Protein AF-A0A9E0TAQ1-F1 (afdb_monomer_lite)

Sequence (108 aa):
MQKINAHRVGAALPAQNSLDLLHLAQAAIAYAQAVAVTGHCKDVLKAGFLAWRTEADNHECIKRGSVEWAAMMAATADEYRRLRNAKSREYRAQKKLLALAKQWEGAR

Radius of gyration: 26.07 Å; chains: 1; bounding box: 50×22×91 Å

Structure (mmCIF, N/CA/C/O backbone):
data_AF-A0A9E0TAQ1-F1
#
_entry.id   AF-A0A9E0TAQ1-F1
#
loop_
_atom_site.group_PDB
_atom_site.id
_atom_site.type_symbol
_atom_site.label_atom_id
_atom_site.label_alt_id
_atom_site.label_comp_id
_atom_site.label_asym_id
_atom_site.label_entity_id
_atom_site.label_seq_id
_atom_site.pdbx_PDB_ins_code
_atom_site.Cartn_x
_atom_site.Cartn_y
_atom_site.Cartn_z
_atom_site.occupancy
_atom_site.B_iso_or_equiv
_atom_site.auth_seq_id
_atom_site.auth_comp_id
_atom_site.auth_asym_id
_atom_site.auth_atom_id
_atom_site.pdbx_PDB_model_num
ATOM 1 N N . MET A 1 1 ? -23.518 -13.662 65.469 1.00 38.94 1 MET A N 1
ATOM 2 C CA . MET A 1 1 ? -24.503 -13.785 64.372 1.00 38.94 1 MET A CA 1
ATOM 3 C C . MET A 1 1 ? -24.370 -12.569 63.465 1.00 38.94 1 MET A C 1
ATOM 5 O O . MET A 1 1 ? -24.670 -11.464 63.897 1.00 38.94 1 MET A O 1
ATOM 9 N N . GLN A 1 2 ? -23.785 -12.754 62.279 1.00 38.03 2 GLN A N 1
ATOM 10 C CA . GLN A 1 2 ? -23.486 -11.680 61.324 1.00 38.03 2 GLN A CA 1
ATOM 11 C C . GLN A 1 2 ? -24.741 -11.289 60.531 1.00 38.03 2 GLN A C 1
ATOM 13 O O . GLN A 1 2 ? -25.485 -12.151 60.071 1.00 38.03 2 GLN A O 1
ATOM 18 N N . LYS A 1 3 ? -24.959 -9.978 60.385 1.00 40.50 3 LYS A N 1
ATOM 19 C CA . LYS A 1 3 ? -26.002 -9.381 59.546 1.00 40.50 3 LYS A CA 1
ATOM 20 C C . LYS A 1 3 ? -25.582 -9.511 58.080 1.00 40.50 3 LYS A C 1
ATOM 22 O O . LYS A 1 3 ? -24.545 -8.974 57.698 1.00 40.50 3 LYS A O 1
ATOM 27 N N . ILE A 1 4 ? -26.373 -10.206 57.268 1.00 46.34 4 ILE A N 1
ATOM 28 C CA . ILE A 1 4 ? -26.193 -10.232 55.813 1.00 46.34 4 ILE A CA 1
ATOM 29 C C . ILE A 1 4 ? -26.757 -8.913 55.276 1.00 46.34 4 ILE A C 1
ATOM 31 O O . ILE A 1 4 ? -27.969 -8.747 55.160 1.00 46.34 4 ILE A O 1
ATOM 35 N N . ASN A 1 5 ? -25.873 -7.954 55.000 1.00 43.88 5 ASN A N 1
ATOM 36 C CA . ASN A 1 5 ? -26.225 -6.756 54.246 1.00 43.88 5 ASN A CA 1
ATOM 37 C C . ASN A 1 5 ? -26.383 -7.137 52.772 1.00 43.88 5 ASN A C 1
ATOM 39 O O . ASN A 1 5 ? -25.420 -7.518 52.106 1.00 43.88 5 ASN A O 1
ATOM 43 N N . ALA A 1 6 ? -27.603 -6.997 52.263 1.00 48.62 6 ALA A N 1
ATOM 44 C CA . ALA A 1 6 ? -27.854 -6.837 50.842 1.00 48.62 6 ALA A CA 1
ATOM 45 C C . ALA A 1 6 ? -27.083 -5.606 50.344 1.00 48.62 6 ALA A C 1
ATOM 47 O O . ALA A 1 6 ? -27.262 -4.550 50.929 1.00 48.62 6 ALA A O 1
ATOM 48 N N . HIS A 1 7 ? -26.228 -5.744 49.323 1.00 43.34 7 HIS A N 1
ATOM 49 C CA . HIS A 1 7 ? -25.909 -4.720 48.311 1.00 43.34 7 HIS A CA 1
ATOM 50 C C . HIS A 1 7 ? -24.798 -5.214 47.369 1.00 43.34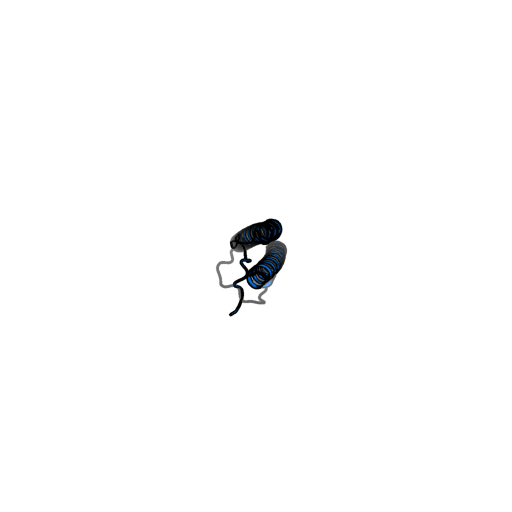 7 HIS A C 1
ATOM 52 O O . HIS A 1 7 ? -23.622 -5.204 47.722 1.00 43.34 7 HIS A O 1
ATOM 58 N N . ARG A 1 8 ? -25.188 -5.597 46.150 1.00 44.56 8 ARG A N 1
ATOM 59 C CA . ARG A 1 8 ? -24.536 -5.297 44.854 1.00 44.56 8 ARG A CA 1
ATOM 60 C C . ARG A 1 8 ? -25.338 -6.059 43.798 1.00 44.56 8 ARG A C 1
ATOM 62 O O . ARG A 1 8 ? -25.162 -7.252 43.615 1.00 44.56 8 ARG A O 1
ATOM 69 N N . VAL A 1 9 ? -26.469 -5.487 43.388 1.00 43.84 9 VAL A N 1
ATOM 70 C CA . VAL A 1 9 ? -26.558 -4.608 42.206 1.00 43.84 9 VAL A CA 1
ATOM 71 C C . VAL A 1 9 ? -26.159 -5.406 40.973 1.00 43.84 9 VAL A C 1
ATOM 73 O O . VAL A 1 9 ? -24.997 -5.770 40.814 1.00 43.84 9 VAL A O 1
ATOM 76 N N . GLY A 1 10 ? -27.164 -5.689 40.142 1.00 38.94 10 GLY A N 1
ATOM 77 C CA . GLY A 1 10 ? -27.000 -6.349 38.860 1.00 38.94 10 GLY A CA 1
ATOM 78 C C . GLY A 1 10 ? -25.819 -5.766 38.101 1.00 38.94 10 GLY A C 1
ATOM 79 O O . GLY A 1 10 ? -25.676 -4.548 37.990 1.00 38.94 10 GLY A O 1
ATOM 80 N N . ALA A 1 11 ? -24.973 -6.658 37.596 1.00 43.12 11 ALA A N 1
ATOM 81 C CA . ALA A 1 11 ? -23.981 -6.315 36.602 1.00 43.12 11 ALA A CA 1
ATOM 82 C C . ALA A 1 11 ? -24.739 -5.887 35.341 1.00 43.12 11 ALA A C 1
ATOM 84 O O . ALA A 1 11 ? -25.001 -6.683 34.442 1.00 43.12 11 ALA A O 1
ATOM 85 N N . ALA A 1 12 ? -25.130 -4.614 35.296 1.00 42.78 12 ALA A N 1
ATOM 86 C CA . ALA A 1 12 ? -25.193 -3.904 34.042 1.00 42.78 12 ALA A CA 1
ATOM 87 C C . ALA A 1 12 ? -23.830 -4.152 33.394 1.00 42.78 12 ALA A C 1
ATOM 89 O O . ALA A 1 12 ? -22.814 -3.682 33.908 1.00 42.78 12 ALA A O 1
ATOM 90 N N . LEU A 1 13 ? -23.810 -4.979 32.343 1.00 48.59 13 LEU A N 1
ATOM 91 C CA . LEU A 1 13 ? -22.708 -5.033 31.390 1.00 48.59 13 LEU A CA 1
ATOM 92 C C . LEU A 1 13 ? -22.311 -3.583 31.162 1.00 48.59 13 LEU A C 1
ATOM 94 O O . LEU A 1 13 ? -23.164 -2.808 30.713 1.00 48.59 13 LEU A O 1
ATOM 98 N N . PRO A 1 14 ? -21.111 -3.165 31.576 1.00 47.47 14 PRO A N 1
ATOM 99 C CA . PRO A 1 14 ? -20.819 -1.764 31.523 1.00 47.47 14 PRO A CA 1
ATOM 100 C C . PRO A 1 14 ? -20.840 -1.394 30.049 1.00 47.47 14 PRO A C 1
ATOM 102 O O . PRO A 1 14 ? -20.149 -1.980 29.213 1.00 47.47 14 PRO A O 1
ATOM 105 N N . ALA A 1 15 ? -21.680 -0.421 29.733 1.00 50.25 15 ALA A N 1
ATOM 106 C CA . ALA A 1 15 ? -21.520 0.429 28.579 1.00 50.25 15 ALA A CA 1
ATOM 107 C C . ALA A 1 15 ? -20.169 1.161 28.721 1.00 50.25 15 ALA A C 1
ATOM 109 O O . ALA A 1 15 ? -20.122 2.356 29.000 1.00 50.25 15 ALA A O 1
ATOM 110 N N . GLN A 1 16 ? -19.059 0.426 28.612 1.00 59.34 16 GLN A N 1
ATOM 111 C CA . GLN A 1 16 ? -17.695 0.924 28.723 1.00 59.34 16 GLN A CA 1
ATOM 112 C C . GLN A 1 16 ? -17.397 1.642 27.393 1.00 59.34 16 GLN A C 1
ATOM 114 O O . GLN A 1 16 ? -16.919 1.054 26.429 1.00 59.34 16 GLN A O 1
ATOM 119 N N . ASN A 1 17 ? -17.866 2.895 27.347 1.00 70.12 17 ASN A N 1
ATOM 120 C CA . ASN A 1 17 ? -17.768 3.922 26.308 1.00 70.12 17 ASN A CA 1
ATOM 121 C C . ASN A 1 17 ? -18.063 3.483 24.864 1.00 70.12 17 ASN A C 1
ATOM 123 O O . ASN A 1 17 ? -17.183 3.090 24.100 1.00 70.12 17 ASN A O 1
ATOM 127 N N . SER A 1 18 ? -19.299 3.732 24.417 1.00 80.06 18 SER A N 1
ATOM 128 C CA . SER A 1 18 ? -19.668 3.740 22.989 1.00 80.06 18 SER A CA 1
ATOM 129 C C . SER A 1 18 ? -18.722 4.591 22.127 1.00 80.06 18 SER A C 1
ATOM 131 O O . SER A 1 18 ? -18.518 4.288 20.952 1.00 80.06 18 SER A O 1
ATOM 133 N N . LEU A 1 19 ? -18.102 5.616 22.721 1.00 87.50 19 LEU A N 1
ATOM 134 C CA . LEU A 1 19 ? -17.076 6.450 22.102 1.00 87.50 19 LEU A CA 1
ATOM 135 C C . LEU A 1 19 ? -15.785 5.680 21.772 1.00 87.50 19 LEU A C 1
ATOM 137 O O . LEU A 1 19 ? -15.229 5.865 20.692 1.00 87.50 19 LEU A O 1
ATOM 141 N N . ASP A 1 20 ? -15.328 4.787 22.650 1.00 86.25 20 ASP A N 1
ATOM 142 C CA . ASP A 1 20 ? -14.116 3.991 22.419 1.00 86.25 20 ASP A CA 1
ATOM 143 C C . ASP A 1 20 ? -14.354 2.948 21.324 1.00 86.25 20 ASP A C 1
ATOM 145 O O . ASP A 1 20 ? -13.519 2.768 20.433 1.00 86.25 20 ASP A O 1
ATOM 149 N N . LEU A 1 21 ? -15.545 2.337 21.314 1.00 88.62 21 LEU A N 1
ATOM 150 C CA . LEU A 1 21 ? -15.970 1.447 20.233 1.00 88.62 21 LEU A CA 1
ATOM 151 C C . LEU A 1 21 ? -16.078 2.192 18.893 1.00 88.62 21 LEU A C 1
ATOM 153 O O . LEU A 1 21 ? -15.653 1.669 17.861 1.00 88.62 21 LEU A O 1
ATOM 157 N N . LEU A 1 22 ? -16.595 3.425 18.899 1.00 92.81 22 LEU A N 1
ATOM 158 C CA . LEU A 1 22 ? -16.659 4.272 17.709 1.00 92.81 22 LEU A CA 1
ATOM 159 C C . LEU A 1 22 ? -15.257 4.608 17.182 1.00 92.81 22 LEU A C 1
ATOM 161 O O . LEU A 1 22 ? -15.006 4.462 15.985 1.00 92.81 22 LEU A O 1
ATOM 165 N N . HIS A 1 23 ? -14.329 5.013 18.052 1.00 93.31 23 HIS A N 1
ATOM 166 C CA . HIS A 1 23 ? -12.944 5.289 17.664 1.00 93.31 23 HIS A CA 1
ATOM 167 C C . HIS A 1 23 ? -12.243 4.050 17.099 1.00 93.31 23 HIS A C 1
ATOM 169 O O . HIS A 1 23 ? -11.509 4.152 16.110 1.00 93.31 23 HIS A O 1
ATOM 175 N N . LEU A 1 24 ? -12.489 2.876 17.688 1.00 94.44 24 LEU A N 1
ATOM 176 C CA . LEU A 1 24 ? -11.963 1.609 17.192 1.00 94.44 24 LEU A CA 1
ATOM 177 C C . LEU A 1 24 ? -12.519 1.283 15.797 1.00 94.44 24 LEU A C 1
ATOM 179 O O . LEU A 1 24 ? -11.748 0.970 14.888 1.00 94.44 24 LEU A O 1
ATOM 183 N N . ALA A 1 25 ? -13.831 1.429 15.596 1.00 95.56 25 ALA A N 1
ATOM 184 C CA . ALA A 1 25 ? -14.480 1.211 14.304 1.00 95.56 25 ALA A CA 1
ATOM 185 C C . ALA A 1 25 ? -13.954 2.172 13.224 1.00 95.56 25 ALA A C 1
ATOM 187 O O . ALA A 1 25 ? -13.613 1.748 12.119 1.00 95.56 25 ALA A O 1
ATOM 188 N N . GLN A 1 26 ? -13.803 3.458 13.549 1.00 97.56 26 GLN A N 1
ATOM 189 C CA . GLN A 1 26 ? -13.221 4.450 12.642 1.00 97.56 26 GLN A CA 1
ATOM 190 C C . GLN A 1 26 ? -11.773 4.105 12.268 1.00 97.56 26 GLN A C 1
ATOM 192 O O . GLN A 1 26 ? -11.388 4.227 11.104 1.00 97.56 26 GLN A O 1
ATOM 197 N N . ALA A 1 27 ? -10.966 3.640 13.227 1.00 97.69 27 ALA A N 1
ATOM 198 C CA . ALA A 1 27 ? -9.600 3.203 12.955 1.00 97.69 27 ALA A CA 1
ATOM 199 C C . ALA A 1 27 ? -9.552 1.952 12.064 1.00 97.69 27 ALA A C 1
ATOM 201 O O . ALA A 1 27 ? -8.690 1.867 11.187 1.00 97.69 27 ALA A O 1
ATOM 202 N N . ALA A 1 28 ? -10.488 1.015 12.240 1.00 98.00 28 ALA A N 1
ATOM 203 C CA . ALA A 1 28 ? -10.604 -0.172 11.398 1.00 98.00 28 ALA A CA 1
ATOM 204 C C . ALA A 1 28 ? -10.960 0.193 9.948 1.00 98.00 28 ALA A C 1
ATOM 206 O O . ALA A 1 28 ? -10.307 -0.285 9.020 1.00 98.00 28 ALA A O 1
ATOM 207 N N . ILE A 1 29 ? -11.921 1.104 9.749 1.00 98.38 29 ILE A N 1
ATOM 208 C CA . ILE A 1 29 ? -12.286 1.623 8.420 1.00 98.38 29 ILE A CA 1
ATOM 209 C C . ILE A 1 29 ? -11.087 2.322 7.769 1.00 98.38 29 ILE A C 1
ATOM 211 O O . ILE A 1 29 ? -10.757 2.036 6.619 1.00 98.38 29 ILE A O 1
ATOM 215 N N . ALA A 1 30 ? -10.395 3.194 8.508 1.00 98.06 30 ALA A N 1
ATOM 216 C CA . ALA A 1 30 ? -9.224 3.903 7.997 1.00 98.06 30 ALA A CA 1
ATOM 217 C C . ALA A 1 30 ? -8.091 2.942 7.595 1.00 98.06 30 ALA A C 1
ATOM 219 O O . ALA A 1 30 ? -7.426 3.152 6.579 1.00 98.06 30 ALA A O 1
ATOM 220 N N . TYR A 1 31 ? -7.876 1.870 8.363 1.00 98.44 31 TYR A N 1
ATOM 221 C CA . TYR A 1 31 ? -6.910 0.834 8.008 1.00 98.44 31 TYR A CA 1
ATOM 222 C C . TYR A 1 31 ? -7.327 0.072 6.745 1.00 98.44 31 TYR A C 1
ATOM 224 O O . TYR A 1 31 ? -6.515 -0.057 5.830 1.00 98.44 31 TYR A O 1
ATOM 232 N N . ALA A 1 32 ? -8.588 -0.358 6.642 1.00 98.50 32 ALA A N 1
ATOM 233 C CA . ALA A 1 32 ? -9.099 -1.051 5.459 1.00 98.50 32 ALA A CA 1
ATOM 234 C C . ALA A 1 32 ? -8.964 -0.197 4.184 1.00 98.50 32 ALA A C 1
ATOM 236 O O . ALA A 1 32 ? -8.500 -0.680 3.151 1.00 98.50 32 ALA A O 1
ATOM 237 N N . GLN A 1 33 ? -9.285 1.097 4.271 1.00 98.50 33 GLN A N 1
ATOM 238 C CA . GLN A 1 33 ? -9.079 2.049 3.178 1.00 98.50 33 GLN A CA 1
ATOM 239 C C . GLN A 1 33 ? -7.598 2.174 2.802 1.00 98.50 33 GLN A C 1
ATOM 241 O O . GLN A 1 33 ? -7.259 2.164 1.619 1.00 98.50 33 GLN A O 1
ATOM 246 N N . ALA A 1 34 ? -6.699 2.255 3.786 1.00 98.12 34 ALA A N 1
ATOM 247 C CA . ALA A 1 34 ? -5.266 2.337 3.522 1.00 98.12 34 ALA A CA 1
ATOM 248 C C . ALA A 1 34 ? -4.725 1.071 2.832 1.00 98.12 34 ALA A C 1
ATOM 250 O O . ALA A 1 34 ? -3.931 1.189 1.901 1.00 98.12 34 ALA A O 1
ATOM 251 N N . VAL A 1 35 ? -5.196 -0.118 3.227 1.00 98.50 35 VAL A N 1
ATOM 252 C CA . VAL A 1 35 ? -4.865 -1.394 2.566 1.00 98.50 35 VAL A CA 1
ATOM 253 C C . VAL A 1 35 ? -5.334 -1.393 1.110 1.00 98.50 35 VAL A C 1
ATOM 255 O O . VAL A 1 35 ? -4.553 -1.734 0.219 1.00 98.50 35 VAL A O 1
ATOM 258 N N . ALA A 1 36 ? -6.572 -0.962 0.847 1.00 98.38 36 ALA A N 1
ATOM 259 C CA . ALA A 1 36 ? -7.109 -0.873 -0.510 1.00 98.38 36 ALA A CA 1
ATOM 260 C C . ALA A 1 36 ? -6.290 0.089 -1.391 1.00 98.38 36 ALA A C 1
ATOM 262 O O . ALA A 1 36 ? -5.927 -0.254 -2.516 1.00 98.38 36 ALA A O 1
ATOM 263 N N . VAL A 1 37 ? -5.917 1.259 -0.858 1.00 98.12 37 VAL A N 1
ATOM 264 C CA . VAL A 1 37 ? -5.058 2.229 -1.559 1.00 98.12 37 VAL A CA 1
ATOM 265 C C . VAL A 1 37 ? -3.675 1.645 -1.847 1.00 98.12 37 VAL A C 1
ATOM 267 O O . VAL A 1 37 ? -3.175 1.792 -2.961 1.00 98.12 37 VAL A O 1
ATOM 270 N N . THR A 1 38 ? -3.049 0.955 -0.888 1.00 98.06 38 THR A N 1
ATOM 271 C CA . THR A 1 38 ? -1.769 0.276 -1.134 1.00 98.06 38 THR A CA 1
ATOM 272 C C . THR A 1 38 ? -1.902 -0.787 -2.223 1.00 98.06 38 THR A C 1
ATOM 274 O O . THR A 1 38 ? -1.007 -0.893 -3.063 1.00 98.06 38 THR A O 1
ATOM 277 N N . GLY A 1 39 ? -2.990 -1.564 -2.218 1.00 98.12 39 GLY A N 1
ATOM 278 C CA . GLY A 1 39 ? -3.310 -2.533 -3.268 1.00 98.12 39 GLY A CA 1
ATOM 279 C C . GLY A 1 39 ? -3.350 -1.871 -4.642 1.00 98.12 39 GLY A C 1
ATOM 280 O O . GLY A 1 39 ? -2.550 -2.210 -5.509 1.00 98.12 39 GLY A O 1
ATOM 281 N N . HIS A 1 40 ? -4.159 -0.822 -4.780 1.00 97.88 40 HIS A N 1
ATOM 282 C CA . HIS A 1 40 ? -4.255 -0.048 -6.014 1.00 97.88 40 HIS A CA 1
ATOM 283 C C . HIS A 1 40 ? -2.899 0.520 -6.471 1.00 97.88 40 HIS A C 1
ATOM 285 O O . HIS A 1 40 ? -2.542 0.413 -7.641 1.00 97.88 40 HIS A O 1
ATOM 291 N N . CYS A 1 41 ? -2.083 1.069 -5.562 1.00 97.38 41 CYS A N 1
ATOM 292 C CA . CYS A 1 41 ? -0.747 1.559 -5.919 1.00 97.38 41 CYS A CA 1
ATOM 293 C C . CYS A 1 41 ? 0.192 0.451 -6.426 1.00 97.38 41 CYS A C 1
ATOM 295 O O . CYS A 1 41 ? 1.049 0.732 -7.263 1.00 97.38 41 CYS A O 1
ATOM 297 N N . LYS A 1 42 ? 0.065 -0.791 -5.935 1.00 97.12 42 LYS A N 1
ATOM 298 C CA . LYS A 1 42 ? 0.836 -1.931 -6.463 1.00 97.12 42 LYS A CA 1
ATOM 299 C C . LYS A 1 42 ? 0.404 -2.267 -7.887 1.00 97.12 42 LYS A C 1
ATOM 301 O O . LYS A 1 42 ? 1.271 -2.507 -8.724 1.00 97.12 42 LYS A O 1
ATOM 306 N N . ASP A 1 43 ? -0.897 -2.253 -8.154 1.00 97.69 43 ASP A N 1
ATOM 307 C CA . ASP A 1 43 ? -1.434 -2.550 -9.484 1.00 97.69 43 ASP A CA 1
ATOM 308 C C . ASP A 1 43 ? -1.017 -1.485 -10.500 1.00 97.69 43 ASP A C 1
ATOM 310 O O . ASP A 1 43 ? -0.542 -1.825 -11.582 1.00 97.69 43 ASP A O 1
ATOM 314 N N . VAL A 1 44 ? -1.082 -0.204 -10.122 1.00 96.50 44 VAL A N 1
ATOM 315 C CA . VAL A 1 44 ? -0.600 0.908 -10.957 1.00 96.50 44 VAL A CA 1
ATOM 316 C C . VAL A 1 44 ? 0.900 0.787 -11.233 1.00 96.50 44 VAL A C 1
ATOM 318 O O . VAL A 1 44 ? 1.312 0.917 -12.381 1.00 96.50 44 VAL A O 1
ATOM 321 N N . LEU A 1 45 ? 1.722 0.475 -10.223 1.00 94.94 45 LEU A N 1
ATOM 322 C CA . LEU A 1 45 ? 3.159 0.257 -10.427 1.00 94.94 45 LEU A CA 1
ATOM 323 C C . LEU A 1 45 ? 3.428 -0.916 -11.384 1.00 94.94 45 LEU A C 1
ATOM 325 O O . LEU A 1 45 ? 4.288 -0.819 -12.257 1.00 94.94 45 LEU A O 1
ATOM 329 N N . LYS A 1 46 ? 2.686 -2.020 -11.241 1.00 94.25 46 LYS A N 1
ATOM 330 C CA . LYS A 1 46 ? 2.792 -3.176 -12.139 1.00 94.25 46 LYS A CA 1
ATOM 331 C C . LYS A 1 46 ? 2.402 -2.804 -13.571 1.00 94.25 46 LYS A C 1
ATOM 333 O O . LYS A 1 46 ? 3.088 -3.219 -14.500 1.00 94.25 46 LYS A O 1
ATOM 338 N N . ALA A 1 47 ? 1.338 -2.024 -13.749 1.00 94.06 47 ALA A N 1
ATOM 339 C CA . ALA A 1 47 ? 0.912 -1.544 -15.058 1.00 94.06 47 ALA A CA 1
ATOM 340 C C . ALA A 1 47 ? 1.962 -0.617 -15.693 1.00 94.06 47 ALA A C 1
ATOM 342 O O . ALA A 1 47 ? 2.341 -0.844 -16.838 1.00 94.06 47 ALA A O 1
ATOM 343 N N . GLY A 1 48 ? 2.497 0.352 -14.940 1.00 92.25 48 GLY A N 1
ATOM 344 C CA . GLY A 1 48 ? 3.555 1.251 -15.419 1.00 92.25 48 GLY A CA 1
ATOM 345 C C . GLY A 1 48 ? 4.822 0.501 -15.830 1.00 92.25 48 GLY A C 1
ATOM 346 O O . GLY A 1 48 ? 5.399 0.772 -16.879 1.00 92.25 48 GLY A O 1
ATOM 347 N N . PHE A 1 49 ? 5.207 -0.521 -15.063 1.00 91.69 49 PHE A N 1
ATOM 348 C CA . PHE A 1 49 ? 6.312 -1.401 -15.428 1.00 91.69 49 PHE A CA 1
ATOM 349 C C . PHE A 1 49 ? 6.073 -2.158 -16.742 1.00 91.69 49 PHE A C 1
ATOM 351 O O . PHE A 1 49 ? 6.974 -2.239 -17.572 1.00 91.69 49 PHE A O 1
ATOM 358 N N . LEU A 1 50 ? 4.874 -2.716 -16.939 1.00 92.00 50 LEU A N 1
ATOM 359 C CA . LEU A 1 50 ? 4.529 -3.425 -18.175 1.00 92.00 50 LEU A CA 1
ATOM 360 C C . LEU A 1 50 ? 4.476 -2.484 -19.386 1.00 92.00 50 LEU A C 1
ATOM 362 O O . LEU A 1 50 ? 4.927 -2.876 -20.462 1.00 92.00 50 LEU A O 1
ATOM 366 N N . ALA A 1 51 ? 3.972 -1.260 -19.209 1.00 91.56 51 ALA A N 1
ATOM 367 C CA . ALA A 1 51 ? 3.946 -0.242 -20.257 1.00 91.56 51 ALA A CA 1
ATOM 368 C C . ALA A 1 51 ? 5.369 0.132 -20.690 1.00 91.56 51 ALA A C 1
ATOM 370 O O . ALA A 1 51 ? 5.718 -0.060 -21.852 1.00 91.56 51 ALA A O 1
ATOM 371 N N . TRP A 1 52 ? 6.224 0.517 -19.734 1.00 92.00 52 TRP A N 1
ATOM 372 C CA . TRP A 1 52 ? 7.630 0.830 -20.006 1.00 92.00 52 TRP A CA 1
ATOM 373 C C . TRP A 1 52 ? 8.351 -0.333 -20.697 1.00 92.00 52 TRP A C 1
ATOM 375 O O . TRP A 1 52 ? 9.090 -0.137 -21.656 1.00 92.00 52 TRP A O 1
ATOM 385 N N . ARG A 1 53 ? 8.107 -1.566 -20.242 1.00 90.81 53 ARG A N 1
ATOM 386 C CA . ARG A 1 53 ? 8.721 -2.762 -20.821 1.00 90.81 53 ARG A CA 1
ATOM 387 C C . ARG A 1 53 ? 8.326 -2.981 -22.284 1.00 90.81 53 ARG A C 1
ATOM 389 O O . ARG A 1 53 ? 9.163 -3.400 -23.077 1.00 90.81 53 ARG A O 1
ATOM 396 N N . THR A 1 54 ? 7.060 -2.734 -22.607 1.00 90.44 54 THR A N 1
ATOM 397 C CA . THR A 1 54 ? 6.525 -2.871 -23.969 1.00 90.44 54 THR A CA 1
ATOM 398 C C . THR A 1 54 ? 7.114 -1.804 -24.887 1.00 90.44 54 THR A C 1
ATOM 400 O O . THR A 1 54 ? 7.509 -2.113 -26.002 1.00 90.44 54 THR A O 1
ATOM 403 N N . GLU A 1 55 ? 7.232 -0.564 -24.408 1.00 88.75 55 GLU A N 1
ATOM 404 C CA . GLU A 1 55 ? 7.833 0.539 -25.169 1.00 88.75 55 GLU A CA 1
ATOM 405 C C . GLU A 1 55 ? 9.337 0.348 -25.400 1.00 88.75 55 GLU A C 1
ATOM 407 O O . GLU A 1 55 ? 9.852 0.702 -26.456 1.00 88.75 55 GLU A O 1
ATOM 412 N N . ALA A 1 56 ? 10.041 -0.228 -24.424 1.00 87.50 56 ALA A N 1
ATOM 413 C CA . ALA A 1 56 ? 11.474 -0.491 -24.502 1.00 87.50 56 ALA A CA 1
ATOM 414 C C . ALA A 1 56 ? 11.836 -1.755 -25.307 1.00 87.50 56 ALA A C 1
ATOM 416 O O . ALA A 1 56 ? 13.021 -2.080 -25.375 1.00 87.50 56 ALA A O 1
ATOM 417 N N . ASP A 1 57 ? 10.845 -2.487 -25.839 1.00 86.81 57 ASP A N 1
ATOM 418 C CA . ASP A 1 57 ? 11.004 -3.793 -26.508 1.00 86.81 57 ASP A CA 1
ATOM 419 C C . ASP A 1 57 ? 11.879 -4.780 -25.705 1.00 86.81 57 ASP A C 1
ATOM 421 O O . ASP A 1 57 ? 12.663 -5.568 -26.231 1.00 86.81 57 ASP A O 1
ATOM 425 N N . ASN A 1 58 ? 11.797 -4.697 -24.373 1.00 80.00 58 ASN A N 1
ATOM 426 C CA . ASN A 1 58 ? 12.701 -5.416 -23.485 1.00 80.00 58 ASN A CA 1
ATOM 427 C C . ASN A 1 58 ? 11.985 -6.601 -22.837 1.00 80.00 58 ASN A C 1
ATOM 429 O O . ASN A 1 58 ? 11.249 -6.458 -21.860 1.00 80.00 58 ASN A O 1
ATOM 433 N N . HIS A 1 59 ? 12.206 -7.799 -23.363 1.00 74.50 59 HIS A N 1
ATOM 434 C CA . HIS A 1 59 ? 11.556 -9.017 -22.869 1.00 74.50 59 HIS A CA 1
ATOM 435 C C . HIS A 1 59 ? 12.433 -9.857 -21.934 1.00 74.50 59 HIS A C 1
ATOM 437 O O . HIS A 1 59 ? 11.988 -10.890 -21.429 1.00 74.50 59 HIS A O 1
ATOM 443 N N . GLU A 1 60 ? 13.652 -9.401 -21.652 1.00 80.75 60 GLU A N 1
ATOM 444 C CA . GLU A 1 60 ? 14.618 -10.138 -20.849 1.00 80.75 60 GLU A CA 1
ATOM 445 C C . GLU A 1 60 ? 14.550 -9.799 -19.351 1.00 80.75 60 GLU A C 1
ATOM 447 O O . GLU A 1 60 ? 13.877 -8.872 -18.880 1.00 80.75 60 GLU A O 1
ATOM 452 N N . CYS A 1 61 ? 15.252 -10.607 -18.555 1.00 84.38 61 CYS A N 1
ATOM 453 C CA . CYS A 1 61 ? 15.417 -10.351 -17.133 1.00 84.38 61 CYS A CA 1
ATOM 454 C C . CYS A 1 61 ? 16.306 -9.117 -16.920 1.00 84.38 61 CYS A C 1
ATOM 456 O O . CYS A 1 61 ? 17.490 -9.117 -17.250 1.00 84.38 61 CYS A O 1
ATOM 458 N N . ILE A 1 62 ? 15.749 -8.077 -16.300 1.00 86.44 62 ILE A N 1
ATOM 459 C CA . ILE A 1 62 ? 16.473 -6.832 -16.039 1.00 86.44 62 ILE A CA 1
ATOM 460 C C . ILE A 1 62 ? 17.355 -7.011 -14.805 1.00 86.44 62 ILE A C 1
ATOM 462 O O . ILE A 1 62 ? 16.877 -7.058 -13.666 1.00 86.44 62 ILE A O 1
ATOM 466 N N . LYS A 1 63 ? 18.670 -7.085 -15.023 1.00 90.12 63 LYS A N 1
ATOM 467 C CA . LYS A 1 63 ? 19.650 -7.183 -13.938 1.00 90.12 63 LYS A CA 1
ATOM 468 C C . LYS A 1 63 ? 19.641 -5.905 -13.104 1.00 90.12 63 LYS A C 1
ATOM 470 O O . LYS A 1 63 ? 19.734 -4.802 -13.637 1.00 90.12 63 LYS A O 1
ATOM 475 N N . ARG A 1 64 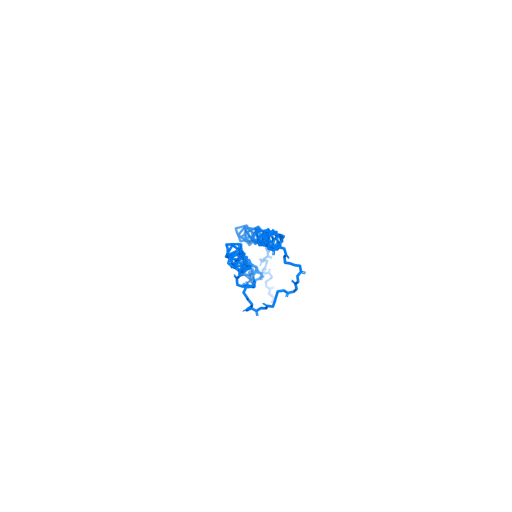? 19.596 -6.035 -11.778 1.00 90.31 64 ARG A N 1
ATOM 476 C CA . ARG A 1 64 ? 19.691 -4.885 -10.869 1.00 90.31 64 ARG A CA 1
ATOM 477 C C . ARG A 1 64 ? 20.976 -4.087 -11.123 1.00 90.31 64 ARG A C 1
ATOM 479 O O . ARG A 1 64 ? 22.050 -4.676 -11.197 1.00 90.31 64 ARG A O 1
ATOM 486 N N . GLY A 1 65 ? 20.857 -2.763 -11.211 1.00 90.75 65 GLY A N 1
ATOM 487 C CA . GLY A 1 65 ? 21.988 -1.858 -11.447 1.00 90.75 65 GLY A CA 1
ATOM 488 C C . GLY A 1 65 ? 22.436 -1.743 -12.909 1.00 90.75 65 GLY A C 1
ATOM 489 O O . GLY A 1 65 ? 23.389 -1.022 -13.177 1.00 90.75 65 GLY A O 1
ATOM 490 N N . SER A 1 66 ? 21.767 -2.425 -13.843 1.00 91.62 66 SER A N 1
ATOM 491 C CA . SER A 1 66 ? 21.941 -2.198 -15.284 1.00 91.62 66 SER A CA 1
ATOM 492 C C . SER A 1 66 ? 21.371 -0.844 -15.727 1.00 91.62 66 SER A C 1
ATOM 494 O O . SER A 1 66 ? 20.640 -0.186 -14.977 1.00 91.62 66 SER A O 1
ATOM 496 N N . VAL A 1 67 ? 21.688 -0.437 -16.959 1.00 91.25 67 VAL A N 1
ATOM 497 C CA . VAL A 1 67 ? 21.149 0.789 -17.570 1.00 91.25 67 VAL A CA 1
ATOM 498 C C . VAL A 1 67 ? 19.632 0.680 -17.720 1.00 91.25 67 VAL A C 1
ATOM 500 O O . VAL A 1 67 ? 18.905 1.609 -17.383 1.00 91.25 67 VAL A O 1
ATOM 503 N N . GLU A 1 68 ? 19.145 -0.491 -18.118 1.00 90.31 68 GLU A N 1
ATOM 504 C CA . GLU A 1 68 ? 17.729 -0.818 -18.263 1.00 90.31 68 GLU A CA 1
ATOM 505 C C . GLU A 1 68 ? 17.018 -0.765 -16.908 1.00 90.31 68 GLU A C 1
ATOM 507 O O . GLU A 1 68 ? 15.909 -0.245 -16.802 1.00 90.31 68 GLU A O 1
ATOM 512 N N . TRP A 1 69 ? 17.674 -1.233 -15.839 1.00 90.12 69 TRP A N 1
ATOM 513 C CA . TRP A 1 69 ? 17.149 -1.107 -14.479 1.00 90.12 69 TRP A CA 1
ATOM 514 C C . TRP A 1 69 ? 17.031 0.355 -14.047 1.00 90.12 69 TRP A C 1
ATOM 516 O O . TRP A 1 69 ? 16.020 0.738 -13.458 1.00 90.12 69 TRP A O 1
ATOM 526 N N . ALA A 1 70 ? 18.037 1.182 -14.341 1.00 92.00 70 ALA A N 1
ATOM 527 C CA . ALA A 1 70 ? 17.993 2.609 -14.036 1.00 92.00 70 ALA A CA 1
ATOM 528 C C . ALA A 1 70 ? 16.896 3.327 -14.841 1.00 92.00 70 ALA A C 1
ATOM 530 O O . ALA A 1 70 ? 16.143 4.115 -14.267 1.00 92.00 70 ALA A O 1
ATOM 531 N N . ALA A 1 71 ? 16.752 3.003 -16.129 1.00 91.56 71 ALA A N 1
ATOM 532 C CA . ALA A 1 71 ? 15.707 3.538 -17.000 1.00 91.56 71 ALA A CA 1
ATOM 533 C C . ALA A 1 71 ? 14.301 3.158 -16.507 1.00 91.56 71 ALA A C 1
ATOM 535 O O . ALA A 1 71 ? 13.442 4.026 -16.369 1.00 91.56 71 ALA A O 1
ATOM 536 N N . MET A 1 72 ? 14.092 1.891 -16.139 1.00 91.50 72 MET A N 1
ATOM 537 C CA . MET A 1 72 ? 12.851 1.406 -15.528 1.00 91.50 72 MET A CA 1
ATOM 538 C C . MET A 1 72 ? 12.530 2.149 -14.225 1.00 91.50 72 MET A C 1
ATOM 540 O O . MET A 1 72 ? 11.400 2.594 -14.015 1.00 91.50 72 MET A O 1
ATOM 544 N N . MET A 1 73 ? 13.515 2.277 -13.328 1.00 92.88 73 MET A N 1
ATOM 545 C CA . MET A 1 73 ? 13.337 2.967 -12.048 1.00 92.88 73 MET A CA 1
ATOM 546 C C . MET A 1 73 ? 13.018 4.452 -12.236 1.00 92.88 73 MET A C 1
ATOM 548 O O . MET A 1 73 ? 12.227 4.989 -11.467 1.00 92.88 73 MET A O 1
ATOM 552 N N . ALA A 1 74 ? 13.608 5.105 -13.241 1.00 92.81 74 ALA A N 1
ATOM 553 C CA . ALA A 1 74 ? 13.300 6.489 -13.586 1.00 92.81 74 ALA A CA 1
ATOM 554 C C . ALA A 1 74 ? 11.877 6.625 -14.147 1.00 92.81 74 ALA A C 1
ATOM 556 O O . ALA A 1 74 ? 11.120 7.475 -13.682 1.00 92.81 74 ALA A O 1
ATOM 557 N N . ALA A 1 75 ? 11.489 5.746 -15.075 1.00 91.75 75 ALA A N 1
ATOM 558 C CA . ALA A 1 75 ? 10.162 5.743 -15.691 1.00 91.75 75 ALA A CA 1
ATOM 559 C C . ALA A 1 75 ? 9.030 5.460 -14.689 1.00 91.75 75 ALA A C 1
ATOM 561 O O . ALA A 1 75 ? 7.931 5.976 -14.849 1.00 91.75 75 ALA A O 1
ATOM 562 N N . THR A 1 76 ? 9.303 4.676 -13.640 1.00 94.12 76 THR A N 1
ATOM 563 C CA . THR A 1 76 ? 8.316 4.289 -12.609 1.00 94.12 76 THR A CA 1
ATOM 564 C C . THR A 1 76 ? 8.5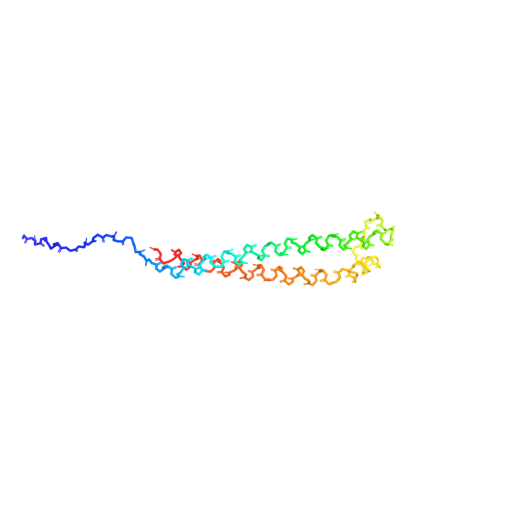17 4.994 -11.260 1.00 94.12 76 THR A C 1
ATOM 566 O O . THR A 1 76 ? 7.976 4.578 -10.227 1.00 94.12 76 THR A O 1
ATOM 569 N N . ALA A 1 77 ? 9.335 6.053 -11.224 1.00 94.69 77 ALA A N 1
ATOM 570 C CA . ALA A 1 77 ? 9.749 6.710 -9.983 1.00 94.69 77 ALA A CA 1
ATOM 571 C C . ALA A 1 77 ? 8.557 7.255 -9.178 1.00 94.69 77 ALA A C 1
ATOM 573 O O . ALA A 1 77 ? 8.514 7.162 -7.943 1.00 94.69 77 ALA A O 1
ATOM 574 N N . ASP A 1 78 ? 7.570 7.800 -9.880 1.00 94.31 78 ASP A N 1
ATOM 575 C CA . ASP A 1 78 ? 6.383 8.402 -9.291 1.00 94.31 78 ASP A CA 1
ATOM 576 C C . ASP A 1 78 ? 5.444 7.351 -8.689 1.00 94.31 78 ASP A C 1
ATOM 578 O O . ASP A 1 78 ? 4.955 7.526 -7.566 1.00 94.31 78 ASP A O 1
ATOM 582 N N . GLU A 1 79 ? 5.246 6.225 -9.371 1.00 94.50 79 GLU A N 1
ATOM 583 C CA . GLU A 1 79 ? 4.485 5.071 -8.893 1.00 94.50 79 GLU A CA 1
ATOM 584 C C . GLU A 1 79 ? 5.138 4.474 -7.646 1.00 94.50 79 GLU A C 1
ATOM 586 O O . GLU A 1 79 ? 4.462 4.229 -6.640 1.00 94.50 79 GLU A O 1
ATOM 591 N N . TYR A 1 80 ? 6.466 4.324 -7.654 1.00 94.94 80 TYR A N 1
ATOM 592 C CA . TYR A 1 80 ? 7.218 3.889 -6.478 1.00 94.94 80 TYR A CA 1
ATOM 593 C C . TYR A 1 80 ? 7.051 4.851 -5.300 1.00 94.94 80 TYR A C 1
ATOM 595 O O . TYR A 1 80 ? 6.819 4.409 -4.167 1.00 94.94 80 TYR A O 1
ATOM 603 N N . ARG A 1 81 ? 7.127 6.167 -5.539 1.00 96.06 81 ARG A N 1
ATOM 604 C CA . ARG A 1 81 ? 6.910 7.187 -4.501 1.00 96.06 81 ARG A CA 1
ATOM 605 C C . ARG A 1 81 ? 5.497 7.097 -3.923 1.00 96.06 81 ARG A C 1
ATOM 607 O O . ARG A 1 81 ? 5.333 7.123 -2.700 1.00 96.06 81 ARG A O 1
ATOM 614 N N . ARG A 1 82 ? 4.477 6.946 -4.774 1.00 96.62 82 ARG A N 1
ATOM 615 C CA . ARG A 1 82 ? 3.074 6.777 -4.355 1.00 96.62 82 ARG A CA 1
ATOM 616 C C . ARG A 1 82 ? 2.892 5.518 -3.511 1.00 96.62 82 ARG A C 1
ATOM 618 O O . ARG A 1 82 ? 2.345 5.612 -2.411 1.00 96.62 82 ARG A O 1
ATOM 625 N N . LEU A 1 83 ? 3.427 4.381 -3.957 1.00 97.19 83 LEU A N 1
ATOM 626 C CA . LEU A 1 83 ? 3.377 3.120 -3.215 1.00 97.19 83 LEU A CA 1
ATOM 627 C C . LEU A 1 83 ? 4.086 3.222 -1.859 1.00 97.19 83 LEU A C 1
ATOM 629 O O . LEU A 1 83 ? 3.562 2.747 -0.851 1.00 97.19 83 LEU A O 1
ATOM 633 N N . ARG A 1 84 ? 5.257 3.868 -1.801 1.00 96.94 84 ARG A N 1
ATOM 634 C CA . ARG A 1 84 ? 5.977 4.096 -0.539 1.00 96.94 84 ARG A CA 1
ATOM 635 C C . ARG A 1 84 ? 5.123 4.894 0.446 1.00 96.94 84 ARG A C 1
ATOM 637 O O . ARG A 1 84 ? 4.982 4.490 1.599 1.00 96.94 84 ARG A O 1
ATOM 644 N N . ASN A 1 85 ? 4.513 5.982 -0.017 1.00 97.56 85 ASN A N 1
ATOM 645 C CA . ASN A 1 85 ? 3.644 6.818 0.810 1.00 97.56 85 ASN A CA 1
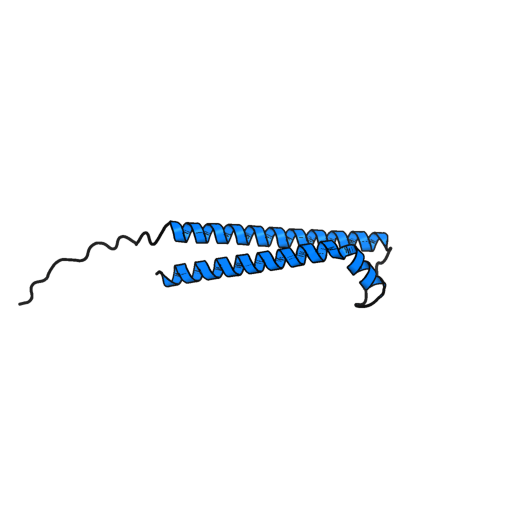ATOM 646 C C . ASN A 1 85 ? 2.377 6.073 1.260 1.00 97.56 85 ASN A C 1
ATOM 648 O O . ASN A 1 85 ? 1.940 6.246 2.399 1.00 97.56 85 ASN A O 1
ATOM 652 N N . ALA A 1 86 ? 1.792 5.238 0.395 1.00 97.69 86 ALA A N 1
ATOM 653 C CA . ALA A 1 86 ? 0.653 4.385 0.736 1.00 97.69 86 ALA A CA 1
ATOM 654 C C . ALA A 1 86 ? 1.017 3.381 1.840 1.00 97.69 86 ALA A C 1
ATOM 656 O O . ALA A 1 86 ? 0.369 3.371 2.884 1.00 97.69 86 ALA A O 1
ATOM 657 N N . LYS A 1 87 ? 2.140 2.661 1.698 1.00 97.81 87 LYS A N 1
ATOM 658 C CA . LYS A 1 87 ? 2.645 1.738 2.729 1.00 97.81 87 LYS A CA 1
ATOM 659 C C . LYS A 1 87 ? 2.903 2.427 4.068 1.00 97.81 87 LYS A C 1
ATOM 661 O O . LYS A 1 87 ? 2.577 1.879 5.117 1.00 97.81 87 LYS A O 1
ATOM 666 N N . SER A 1 88 ? 3.474 3.635 4.061 1.00 97.81 88 SER A N 1
ATOM 667 C CA . SER A 1 88 ? 3.660 4.402 5.300 1.00 97.81 88 SER A CA 1
ATOM 668 C C . SER A 1 88 ? 2.330 4.773 5.963 1.00 97.81 88 SER A C 1
ATOM 670 O O . SER A 1 88 ? 2.235 4.739 7.189 1.00 97.81 88 SER A O 1
ATOM 672 N N . ARG A 1 89 ? 1.300 5.115 5.179 1.00 97.69 89 ARG A N 1
ATOM 673 C CA . ARG A 1 89 ? -0.047 5.398 5.696 1.00 97.69 89 ARG A CA 1
ATOM 674 C C . ARG A 1 89 ? -0.723 4.145 6.244 1.00 97.69 89 ARG A C 1
ATOM 676 O O . ARG A 1 89 ? -1.232 4.197 7.359 1.00 97.69 89 ARG A O 1
ATOM 683 N N . GLU A 1 90 ? -0.654 3.032 5.520 1.00 98.25 90 GLU A N 1
ATOM 684 C CA . GLU A 1 90 ? -1.153 1.728 5.966 1.00 98.25 90 GLU A CA 1
ATOM 685 C C . GLU A 1 90 ? -0.517 1.311 7.294 1.00 98.25 90 GLU A C 1
ATOM 687 O O . GLU A 1 90 ? -1.232 1.006 8.245 1.00 98.25 90 GLU A O 1
ATOM 692 N N . TYR A 1 91 ? 0.811 1.405 7.407 1.00 98.31 91 TYR A N 1
ATOM 693 C CA . TYR A 1 91 ? 1.526 1.099 8.645 1.00 98.31 91 TYR A CA 1
ATOM 694 C C . TYR A 1 91 ? 1.058 1.964 9.823 1.00 98.31 91 TYR A C 1
ATOM 696 O O . TYR A 1 91 ? 0.798 1.455 10.913 1.00 98.31 91 TYR A O 1
ATOM 704 N N . ARG A 1 92 ? 0.919 3.281 9.620 1.00 98.19 92 ARG A N 1
ATOM 705 C CA . ARG A 1 92 ? 0.442 4.197 10.671 1.00 98.19 92 ARG A CA 1
ATOM 706 C C . ARG A 1 92 ? -0.998 3.884 1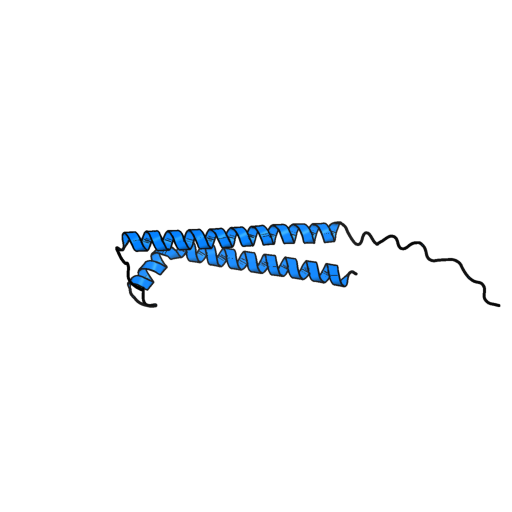1.084 1.00 98.19 92 ARG A C 1
ATOM 708 O O . ARG A 1 92 ? -1.288 3.876 12.279 1.00 98.19 92 ARG A O 1
ATOM 715 N N . ALA A 1 93 ? -1.877 3.594 10.123 1.00 97.94 93 ALA A N 1
ATOM 716 C CA . ALA A 1 93 ? -3.263 3.216 10.391 1.00 97.94 93 ALA A CA 1
ATOM 717 C C . ALA A 1 93 ? -3.346 1.891 11.164 1.00 97.94 93 ALA A C 1
ATOM 719 O O . ALA A 1 93 ? -4.051 1.814 12.168 1.00 97.94 93 ALA A O 1
ATOM 720 N N . GLN A 1 94 ? -2.546 0.894 10.775 1.00 98.31 94 GLN A N 1
ATOM 721 C CA . GLN A 1 94 ? -2.439 -0.381 11.483 1.00 98.31 94 GLN A CA 1
ATOM 722 C C . GLN A 1 94 ? -1.965 -0.183 12.926 1.00 98.31 94 GLN A C 1
ATOM 724 O O . GLN A 1 94 ? -2.560 -0.719 13.858 1.00 98.31 94 GLN A O 1
ATOM 729 N N . LYS A 1 95 ? -0.908 0.613 13.138 1.00 98.12 95 LYS A N 1
ATOM 730 C CA . LYS A 1 95 ? -0.396 0.904 14.485 1.00 98.12 95 LYS A CA 1
ATOM 731 C C . LYS A 1 95 ? -1.437 1.596 15.357 1.00 98.12 95 LYS A C 1
ATOM 733 O O . LYS A 1 95 ? -1.570 1.225 16.520 1.00 98.12 95 LYS A O 1
ATOM 738 N N . LYS A 1 96 ? -2.191 2.550 14.802 1.00 97.00 96 LYS A N 1
ATOM 739 C CA . LYS A 1 96 ? -3.288 3.214 15.515 1.00 97.00 96 LYS A CA 1
ATOM 740 C C . LYS A 1 96 ? -4.393 2.227 15.894 1.00 97.00 96 LYS A C 1
ATOM 742 O O . LYS A 1 96 ? -4.807 2.215 17.048 1.00 97.00 96 LYS A O 1
ATOM 747 N N . LEU A 1 97 ? -4.824 1.383 14.955 1.00 97.44 97 LEU A N 1
ATOM 748 C CA . LEU A 1 97 ? -5.836 0.355 15.202 1.00 97.44 97 LEU A CA 1
ATOM 749 C C . LEU A 1 97 ? -5.406 -0.599 16.324 1.00 97.44 97 LEU A C 1
ATOM 751 O O . LEU A 1 97 ? -6.159 -0.813 17.267 1.00 97.44 97 LEU A O 1
ATOM 755 N N . LEU A 1 98 ? -4.175 -1.115 16.265 1.00 96.75 98 LEU A N 1
ATOM 756 C CA . LEU A 1 98 ? -3.645 -2.019 17.289 1.00 96.75 98 LEU A CA 1
ATOM 757 C C . LEU A 1 98 ? -3.514 -1.347 18.662 1.00 96.75 98 LEU A C 1
ATOM 759 O O . LEU A 1 98 ? -3.729 -1.998 19.679 1.00 96.75 98 LEU A O 1
ATOM 763 N N . ALA A 1 99 ? -3.152 -0.063 18.710 1.00 94.50 99 ALA A N 1
ATOM 764 C CA . ALA A 1 99 ? -3.076 0.677 19.967 1.00 94.50 99 ALA A CA 1
ATOM 765 C C . ALA A 1 99 ? -4.461 0.837 20.615 1.00 94.50 99 ALA A C 1
ATOM 767 O O . ALA A 1 99 ? -4.603 0.568 21.805 1.00 94.50 99 ALA A O 1
ATOM 768 N N . LEU A 1 100 ? -5.477 1.206 19.828 1.00 93.44 100 LEU A N 1
ATOM 769 C CA . LEU A 1 100 ? -6.859 1.332 20.302 1.00 93.44 100 LEU A CA 1
ATOM 770 C C . LEU A 1 100 ? -7.440 -0.021 20.730 1.00 93.44 100 LEU A C 1
ATOM 772 O O . LEU A 1 100 ? -8.086 -0.104 21.768 1.00 93.44 100 LEU A O 1
ATOM 776 N N . ALA A 1 101 ? -7.160 -1.092 19.981 1.00 92.25 101 ALA A N 1
ATOM 777 C CA . ALA A 1 101 ? -7.596 -2.440 20.339 1.00 92.25 101 ALA A CA 1
ATOM 778 C C . ALA A 1 101 ? -7.026 -2.882 21.698 1.00 92.25 101 ALA A C 1
ATOM 780 O O . ALA A 1 101 ? -7.769 -3.361 22.547 1.00 92.25 101 ALA A O 1
ATOM 781 N N . LYS A 1 102 ? -5.732 -2.635 21.950 1.00 90.88 102 LYS A N 1
ATOM 782 C CA . LYS A 1 102 ? -5.098 -2.932 23.247 1.00 90.88 102 LYS A CA 1
ATOM 783 C C . LYS A 1 102 ? -5.698 -2.134 24.401 1.00 90.88 102 LYS A C 1
ATOM 785 O O . LYS A 1 102 ? -5.868 -2.673 25.488 1.00 90.88 102 LYS A O 1
ATOM 790 N N . GLN A 1 103 ? -5.992 -0.852 24.181 1.00 87.38 103 GLN A N 1
ATOM 791 C CA . GLN A 1 103 ? -6.654 -0.016 25.186 1.00 87.38 103 GLN A CA 1
ATOM 792 C C . GLN A 1 103 ? -8.049 -0.551 25.515 1.00 87.38 103 GLN A C 1
ATOM 794 O O . GLN A 1 103 ? -8.421 -0.600 26.681 1.00 87.38 103 GLN A O 1
ATOM 799 N N . TRP A 1 104 ? -8.785 -1.001 24.499 1.00 83.25 104 TRP A N 1
ATOM 800 C CA . TRP A 1 104 ? -10.107 -1.593 24.669 1.00 83.25 104 TRP A CA 1
ATOM 801 C C . TRP A 1 104 ? -10.066 -2.944 25.404 1.00 83.25 104 TRP A C 1
ATOM 803 O O . TRP A 1 104 ? -10.889 -3.189 26.280 1.00 83.25 104 TRP A O 1
ATOM 813 N N . GLU A 1 105 ? -9.085 -3.802 25.104 1.00 81.25 105 GLU A N 1
ATOM 814 C CA . GLU A 1 105 ? -8.878 -5.076 25.809 1.00 81.25 105 GLU A CA 1
ATOM 815 C C . GLU A 1 105 ? -8.454 -4.888 27.271 1.00 81.25 105 GLU A C 1
ATOM 817 O O . GLU A 1 105 ? -8.928 -5.620 28.129 1.00 81.25 105 GLU A O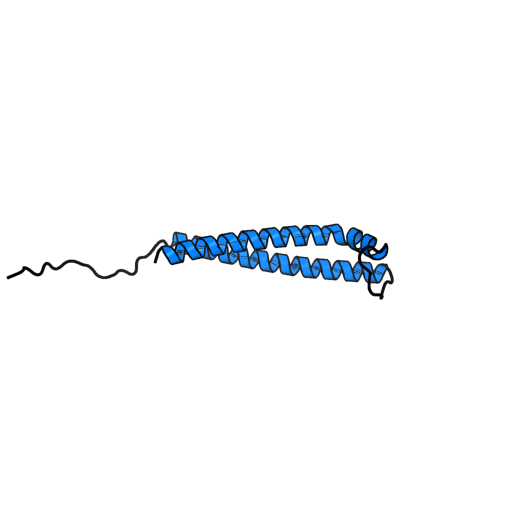 1
ATOM 822 N N . GLY A 1 106 ? -7.593 -3.908 27.568 1.00 72.62 106 GLY A N 1
ATOM 823 C CA . GLY A 1 106 ? -7.157 -3.602 28.937 1.00 72.62 106 GLY A CA 1
ATOM 824 C C . GLY A 1 106 ? -8.175 -2.819 29.775 1.00 72.62 106 GLY A C 1
ATOM 825 O O . GLY A 1 106 ? -7.958 -2.636 30.969 1.00 72.62 106 GLY A O 1
ATOM 826 N N . ALA A 1 107 ? -9.258 -2.336 29.159 1.00 57.88 107 ALA A N 1
ATOM 827 C CA . ALA A 1 107 ? -10.395 -1.719 29.842 1.00 57.88 107 ALA A CA 1
ATOM 828 C C . ALA A 1 107 ? -11.481 -2.738 30.254 1.00 57.88 107 ALA A C 1
ATOM 830 O O . ALA A 1 107 ? -12.476 -2.335 30.860 1.00 57.88 107 ALA A O 1
ATOM 831 N N . ARG A 1 108 ? -11.309 -4.023 29.902 1.00 50.03 108 ARG A N 1
ATOM 832 C CA . ARG A 1 108 ? -12.124 -5.158 30.371 1.00 50.03 108 ARG A CA 1
ATOM 833 C C . ARG A 1 108 ? -11.584 -5.729 31.675 1.00 50.03 108 ARG A C 1
ATOM 835 O O . ARG A 1 108 ? -12.432 -6.205 32.459 1.00 50.03 108 ARG A O 1
#

Secondary structure (DSSP, 8-state):
-----------------HHHHHHHHHHHHHHHHHHHHHHHHHHHHHHHHHHHHHHTT--S---TTSHHHHHHHHHTHHHHHHHHHHHHHHHHHHHHHHHHHHHHHHT-

Foldseek 3Di:
DDDDDDDDDDPPVDPLDPPLVVQLVVLVVQLVVLVVQLVVLVVVLVVQLVVLCVVVVPPDDDDPPDPVNVVSCVSSVVSVVSNVVSVVSNVVSVVSNVVSVVVVVVSD

pLDDT: mean 85.0, std 18.48, range [38.03, 98.5]